Protein AF-A0AAX2M2B1-F1 (afdb_monomer)

Organism: Campylobacter jejuni (NCBI:txid197)

Foldseek 3Di:
DLVVLLLVLLVQLCVQLVFPSVLCVVLVVLLLVLCLVQLVDPDGDLVSLVVSLVPRDPVSCVSRVNNDPVSSVSSSVSSSVCCNVQVVSNSSNSD

Secondary structure (DSSP, 8-state):
-HHHHHHHHHHHHHHHHT--HHHHHHTHHHHHHHHGGGTT-SS--HHHHHHHHHTS-HHHHHHTT--SHHHHHHHHHHHHHHHHHHHHHHGGGT-

Solvent-accessible surface area (backbone atoms only — not comparable to full-atom values): 5341 Å² total; per-residue (Å²): 108,39,67,62,36,41,54,50,50,44,50,54,49,18,70,74,58,77,38,63,52,66,52,51,61,77,46,36,67,63,55,41,66,49,45,24,79,58,24,80,39,98,59,83,52,69,65,62,52,49,54,32,56,71,66,56,54,70,67,59,37,48,76,63,69,38,81,49,73,64,56,46,50,50,44,47,49,49,52,52,51,52,43,70,76,42,31,92,68,40,36,65,48,28,97

Radius of gyration: 12.12 Å; Cα contacts (8 Å, |Δi|>4): 93; chains: 1; bounding box: 28×23×32 Å

Mean predicted aligned error: 3.36 Å

Structure (mmCIF, N/CA/C/O backbone):
data_AF-A0AAX2M2B1-F1
#
_entry.id   AF-A0AAX2M2B1-F1
#
loop_
_atom_site.group_PDB
_atom_site.id
_atom_site.type_symbol
_atom_site.label_atom_id
_atom_site.label_alt_id
_atom_site.label_comp_id
_atom_site.label_asym_id
_atom_site.label_entity_id
_atom_site.label_seq_id
_atom_site.pdbx_PDB_ins_code
_atom_site.Cartn_x
_atom_site.Cartn_y
_atom_site.Cartn_z
_atom_site.occupancy
_atom_site.B_iso_or_equiv
_atom_site.auth_seq_id
_atom_site.auth_comp_id
_atom_site.auth_asym_id
_atom_site.auth_atom_id
_atom_site.pdbx_PDB_model_num
ATOM 1 N N . MET A 1 1 ? 1.408 -5.526 -20.453 1.00 60.81 1 MET A N 1
ATOM 2 C CA . MET A 1 1 ? 2.288 -6.011 -19.363 1.00 60.81 1 MET A CA 1
ATOM 3 C C . MET A 1 1 ? 2.040 -5.269 -18.058 1.00 60.81 1 MET A C 1
ATOM 5 O O . MET A 1 1 ? 1.791 -5.951 -17.078 1.00 60.81 1 MET A O 1
ATOM 9 N N . ALA A 1 2 ? 1.992 -3.929 -18.052 1.00 67.94 2 ALA A N 1
ATOM 10 C CA . ALA A 1 2 ? 1.722 -3.124 -16.850 1.00 67.94 2 ALA A CA 1
ATOM 11 C C . ALA A 1 2 ? 0.471 -3.565 -16.060 1.00 67.94 2 ALA A C 1
ATOM 13 O O . ALA A 1 2 ? 0.561 -3.801 -14.864 1.00 67.94 2 ALA A O 1
ATOM 14 N N . ILE A 1 3 ? -0.663 -3.806 -16.733 1.00 69.81 3 ILE A N 1
ATOM 15 C CA . ILE A 1 3 ? -1.900 -4.272 -16.072 1.00 69.81 3 ILE A CA 1
ATOM 16 C C . ILE A 1 3 ? -1.720 -5.645 -15.399 1.00 69.81 3 ILE A C 1
ATOM 18 O O . ILE A 1 3 ? -2.180 -5.845 -14.282 1.00 69.81 3 ILE A O 1
ATOM 22 N N . ILE A 1 4 ? -1.028 -6.591 -16.046 1.00 75.12 4 ILE A N 1
ATOM 23 C CA . ILE A 1 4 ? -0.792 -7.936 -15.484 1.00 75.12 4 ILE A CA 1
ATOM 24 C C . ILE A 1 4 ? 0.082 -7.834 -14.231 1.00 75.12 4 ILE A C 1
ATOM 26 O O . ILE A 1 4 ? -0.211 -8.459 -13.214 1.00 75.12 4 ILE A O 1
ATOM 30 N N . ASN A 1 5 ? 1.123 -7.007 -14.292 1.00 82.94 5 ASN A N 1
ATOM 31 C CA . ASN A 1 5 ? 2.022 -6.789 -13.168 1.00 82.94 5 ASN A CA 1
ATOM 32 C C . ASN A 1 5 ? 1.317 -6.044 -12.026 1.00 82.94 5 ASN A C 1
ATOM 34 O O . ASN A 1 5 ? 1.530 -6.383 -10.868 1.00 82.94 5 ASN A O 1
ATOM 38 N N . PHE A 1 6 ? 0.418 -5.106 -12.325 1.00 86.88 6 PHE A N 1
ATOM 39 C CA . PHE A 1 6 ? -0.358 -4.421 -11.296 1.00 86.88 6 PHE A CA 1
ATOM 40 C C . PHE A 1 6 ? -1.372 -5.354 -10.625 1.00 86.88 6 PHE A C 1
ATOM 42 O O . PHE A 1 6 ? -1.470 -5.381 -9.404 1.00 86.88 6 PHE A O 1
ATOM 49 N N . MET A 1 7 ? -2.047 -6.218 -11.386 1.00 90.75 7 MET A N 1
ATOM 50 C CA . MET A 1 7 ? -2.920 -7.244 -10.803 1.00 90.75 7 MET A CA 1
ATOM 51 C C . MET A 1 7 ? -2.140 -8.221 -9.916 1.00 90.75 7 MET A C 1
ATOM 53 O O . MET A 1 7 ? -2.628 -8.592 -8.851 1.00 90.75 7 MET A O 1
ATOM 57 N N . TYR A 1 8 ? -0.911 -8.579 -10.305 1.00 92.12 8 TYR A N 1
ATOM 58 C CA . TYR A 1 8 ? -0.018 -9.383 -9.469 1.00 92.12 8 TYR A CA 1
ATOM 59 C C . TYR A 1 8 ? 0.445 -8.636 -8.206 1.00 92.12 8 TYR A C 1
ATOM 61 O O . TYR A 1 8 ? 0.579 -9.238 -7.142 1.00 92.12 8 TYR A O 1
ATOM 69 N N . PHE A 1 9 ? 0.654 -7.321 -8.289 1.00 94.19 9 PHE A N 1
ATOM 70 C CA . PHE A 1 9 ? 0.899 -6.480 -7.118 1.00 94.19 9 PHE A CA 1
ATOM 71 C C . PHE A 1 9 ? -0.293 -6.514 -6.149 1.00 94.19 9 PHE A C 1
ATOM 73 O O . PHE A 1 9 ? -0.094 -6.752 -4.958 1.00 94.19 9 PHE A O 1
ATOM 80 N N . LEU A 1 10 ? -1.523 -6.365 -6.655 1.00 95.06 10 LEU A N 1
ATOM 81 C CA . LEU A 1 10 ? -2.739 -6.442 -5.839 1.00 95.06 10 LEU A CA 1
ATOM 82 C C . LEU A 1 10 ? -2.946 -7.839 -5.231 1.00 95.06 10 LEU A C 1
ATOM 84 O O . LEU A 1 10 ? -3.381 -7.934 -4.088 1.00 95.06 10 LEU A O 1
ATOM 88 N N . ASP A 1 11 ? -2.587 -8.914 -5.944 1.00 95.25 11 ASP A N 1
ATOM 89 C CA . ASP A 1 11 ? -2.585 -10.280 -5.397 1.00 95.25 11 ASP A CA 1
ATOM 90 C C . ASP A 1 11 ? -1.654 -10.410 -4.185 1.00 95.25 11 ASP A C 1
ATOM 92 O O . ASP A 1 11 ? -2.050 -10.927 -3.141 1.00 95.25 11 ASP A O 1
ATOM 96 N N . LEU A 1 12 ? -0.416 -9.919 -4.298 1.00 95.62 12 LEU A N 1
ATOM 97 C CA . LEU A 1 12 ? 0.534 -9.950 -3.182 1.00 95.62 12 LEU A CA 1
ATOM 98 C C . LEU A 1 12 ? 0.041 -9.107 -2.006 1.00 95.62 12 LEU A C 1
ATOM 100 O O . LEU A 1 12 ? 0.141 -9.535 -0.858 1.00 95.62 12 LEU A O 1
ATOM 104 N N . LEU A 1 13 ? -0.509 -7.928 -2.291 1.00 95.88 13 LEU A N 1
ATOM 105 C CA . LEU A 1 13 ? -1.003 -7.022 -1.265 1.00 95.88 13 LEU A CA 1
ATOM 106 C C . LEU A 1 13 ? -2.221 -7.594 -0.529 1.00 95.88 13 LEU A C 1
ATOM 108 O O . LEU A 1 13 ? -2.298 -7.473 0.694 1.00 95.88 13 LEU A O 1
ATOM 112 N N . SER A 1 14 ? -3.117 -8.265 -1.260 1.00 96.44 14 SER A N 1
ATOM 113 C CA . SER A 1 14 ? -4.262 -9.002 -0.720 1.00 96.44 14 SER A CA 1
ATOM 114 C C . SER A 1 14 ? -3.808 -10.087 0.255 1.00 96.44 14 SER A C 1
ATOM 116 O O . SER A 1 14 ? -4.269 -10.121 1.393 1.00 96.44 14 SER A O 1
ATOM 118 N N . LEU A 1 15 ? -2.842 -10.916 -0.158 1.00 95.56 15 LEU A N 1
ATOM 119 C CA . LEU A 1 15 ? -2.303 -11.997 0.670 1.00 95.56 15 LEU A CA 1
ATOM 120 C C . LEU A 1 15 ? -1.610 -11.482 1.935 1.00 95.56 15 LEU A C 1
ATOM 122 O O . LEU A 1 15 ? -1.767 -12.073 2.996 1.00 95.56 15 LEU A O 1
ATOM 126 N N . MET A 1 16 ? -0.833 -10.401 1.827 1.00 95.94 16 MET A N 1
ATOM 127 C CA . MET A 1 16 ? -0.064 -9.870 2.959 1.00 95.94 16 MET A CA 1
ATOM 128 C C . MET A 1 16 ? -0.906 -9.057 3.943 1.00 95.94 16 MET A C 1
ATOM 130 O O . MET A 1 16 ? -0.540 -8.962 5.110 1.00 95.94 16 MET A O 1
ATOM 134 N N . SER A 1 17 ? -1.996 -8.446 3.477 1.00 93.19 17 SER A N 1
ATOM 135 C CA . SER A 1 17 ? -2.825 -7.550 4.298 1.00 93.19 17 SER A CA 1
ATOM 136 C C . SER A 1 17 ? -4.142 -8.185 4.741 1.00 93.19 17 SER A C 1
ATOM 138 O O . SER A 1 17 ? -4.939 -7.514 5.381 1.00 93.19 17 SER A O 1
ATOM 140 N N . GLU A 1 18 ? -4.393 -9.442 4.364 1.00 92.44 18 GLU A N 1
ATOM 141 C CA . GLU A 1 18 ? -5.656 -10.156 4.608 1.00 92.44 18 GLU A CA 1
ATOM 142 C C . GLU A 1 18 ? -6.902 -9.416 4.065 1.00 92.44 18 GLU A C 1
ATOM 144 O O . GLU A 1 18 ? -8.027 -9.613 4.521 1.00 92.44 18 GLU A O 1
ATOM 149 N N . ILE A 1 19 ? -6.716 -8.585 3.032 1.00 94.44 19 ILE A N 1
ATOM 150 C CA . ILE A 1 19 ? -7.791 -7.845 2.357 1.00 94.44 19 ILE A CA 1
ATOM 151 C C . ILE A 1 19 ? -8.218 -8.630 1.126 1.00 94.44 19 ILE A C 1
ATOM 153 O O . ILE A 1 19 ? -7.376 -9.074 0.347 1.00 94.44 19 ILE A O 1
ATOM 157 N N . LYS A 1 20 ? -9.526 -8.771 0.899 1.00 95.25 20 LYS A N 1
ATOM 158 C CA . LYS A 1 20 ? -10.047 -9.399 -0.323 1.00 95.25 20 LYS A CA 1
ATOM 159 C C . LYS A 1 20 ? -9.542 -8.665 -1.564 1.00 95.25 20 LYS A C 1
ATOM 161 O O . LYS A 1 20 ? -9.651 -7.442 -1.652 1.00 95.25 20 LYS A O 1
ATOM 166 N N . LYS A 1 21 ? -9.030 -9.411 -2.544 1.00 93.75 21 LYS A N 1
ATOM 167 C CA . LYS A 1 21 ? -8.490 -8.845 -3.786 1.00 93.75 21 LYS A CA 1
ATOM 168 C C . LYS A 1 21 ? -9.512 -7.962 -4.503 1.00 93.75 21 LYS A C 1
ATOM 170 O O . LYS A 1 21 ? -9.140 -6.928 -5.043 1.00 93.75 21 LYS A O 1
ATOM 175 N N . GLU A 1 22 ? -10.787 -8.341 -4.485 1.00 95.81 22 GLU A N 1
ATOM 176 C CA . GLU A 1 22 ? -11.878 -7.600 -5.123 1.00 95.81 22 GLU A CA 1
ATOM 177 C C . GLU A 1 22 ? -11.969 -6.163 -4.595 1.00 95.81 22 GLU A C 1
ATOM 179 O O . GLU A 1 22 ? -12.054 -5.231 -5.388 1.00 95.81 22 GLU A O 1
ATOM 184 N N . ILE A 1 23 ? -11.822 -5.974 -3.279 1.00 95.62 23 ILE A N 1
ATOM 185 C CA . ILE A 1 23 ? -11.829 -4.651 -2.636 1.00 95.62 23 ILE A CA 1
ATOM 186 C C . ILE A 1 23 ? -10.650 -3.805 -3.135 1.00 95.62 23 ILE A C 1
ATOM 188 O O . ILE A 1 23 ? -10.799 -2.616 -3.420 1.00 95.62 23 ILE A O 1
ATOM 192 N N . LEU A 1 24 ? -9.470 -4.417 -3.275 1.00 95.94 24 LEU A N 1
ATOM 193 C CA . LEU A 1 24 ? -8.286 -3.734 -3.797 1.00 95.94 24 LEU A CA 1
ATOM 194 C C . LEU A 1 24 ? -8.432 -3.380 -5.282 1.00 95.94 24 LEU A C 1
ATOM 196 O O . LEU A 1 24 ? -7.963 -2.324 -5.691 1.00 95.94 24 LEU A O 1
ATOM 200 N N . ILE A 1 25 ? -9.091 -4.228 -6.080 1.00 94.88 25 ILE A N 1
ATOM 201 C CA . ILE A 1 25 ? -9.385 -3.961 -7.497 1.00 94.88 25 ILE A CA 1
ATOM 202 C C . ILE A 1 25 ? -10.373 -2.797 -7.635 1.00 94.88 25 ILE A C 1
ATOM 204 O O . ILE A 1 25 ? -10.158 -1.908 -8.458 1.00 94.88 25 ILE A O 1
ATOM 208 N N . GLU A 1 26 ? -11.436 -2.776 -6.830 1.00 95.75 26 GLU A N 1
ATOM 209 C CA . GLU A 1 26 ? -12.441 -1.705 -6.840 1.00 95.75 26 GLU A CA 1
ATOM 210 C C . GLU A 1 26 ? -11.825 -0.339 -6.505 1.00 95.75 26 GLU A C 1
ATOM 212 O O . GLU A 1 26 ? -12.180 0.671 -7.111 1.00 95.75 26 GLU A O 1
ATOM 217 N N . ASN A 1 27 ? -10.838 -0.318 -5.605 1.00 95.00 27 ASN A N 1
ATOM 218 C CA . ASN A 1 27 ? -10.152 0.896 -5.153 1.00 95.00 27 ASN A CA 1
ATOM 219 C C . ASN A 1 27 ? -8.782 1.119 -5.826 1.00 95.00 27 ASN A C 1
ATOM 221 O O . ASN A 1 27 ? -8.009 1.990 -5.419 1.00 95.00 27 ASN A O 1
ATOM 225 N N . GLN A 1 28 ? -8.464 0.355 -6.876 1.00 93.12 28 GLN A N 1
ATOM 226 C CA . GLN A 1 28 ? -7.112 0.289 -7.437 1.00 93.12 28 GLN A CA 1
ATOM 227 C C . GLN A 1 28 ? -6.623 1.618 -8.025 1.00 93.12 28 GLN A C 1
ATOM 229 O O . GLN A 1 28 ? -5.434 1.921 -7.980 1.00 93.12 28 GLN A O 1
ATOM 234 N N . HIS A 1 29 ? -7.537 2.411 -8.590 1.00 92.31 29 HIS A N 1
ATOM 235 C CA . HIS A 1 29 ? -7.198 3.676 -9.238 1.00 92.31 29 HIS A CA 1
ATOM 236 C C . HIS A 1 29 ? -6.759 4.731 -8.224 1.00 92.31 29 HIS A C 1
ATOM 238 O O . HIS A 1 29 ? -5.826 5.484 -8.500 1.00 92.31 29 HIS A O 1
ATOM 244 N N . GLU A 1 30 ? -7.383 4.751 -7.045 1.00 93.94 30 GLU A N 1
ATOM 245 C CA . GLU A 1 30 ? -6.998 5.677 -5.982 1.00 93.94 30 GLU A CA 1
ATOM 246 C C . GLU A 1 30 ? -5.640 5.272 -5.399 1.00 93.94 30 GLU A C 1
ATOM 248 O O . GLU A 1 30 ? -4.758 6.115 -5.259 1.00 93.94 30 GLU A O 1
ATOM 253 N N . LEU A 1 31 ? -5.404 3.969 -5.193 1.00 93.88 31 LEU A N 1
ATOM 254 C CA . LEU A 1 31 ? -4.082 3.475 -4.797 1.00 93.88 31 LEU A CA 1
ATOM 255 C C . LEU A 1 31 ? -3.004 3.848 -5.823 1.00 93.88 31 LEU A C 1
ATOM 257 O O . LEU A 1 31 ? -1.927 4.323 -5.462 1.00 93.88 31 LEU A O 1
ATOM 261 N N . LEU A 1 32 ? -3.296 3.654 -7.111 1.00 92.12 32 LEU A N 1
ATOM 262 C CA . LEU A 1 32 ? -2.362 3.955 -8.189 1.00 92.12 32 LEU A CA 1
ATOM 263 C C . LEU A 1 32 ? -2.016 5.445 -8.241 1.00 92.12 32 LEU A C 1
ATOM 265 O O . LEU A 1 32 ? -0.864 5.789 -8.477 1.00 92.12 32 LEU A O 1
ATOM 269 N N . LYS A 1 33 ? -2.978 6.330 -7.970 1.00 92.62 33 LYS A N 1
ATOM 270 C CA . LYS A 1 33 ? -2.757 7.780 -7.917 1.00 92.62 33 LYS A CA 1
ATOM 271 C C . LYS A 1 33 ? -1.733 8.178 -6.852 1.00 92.62 33 LYS A C 1
ATOM 273 O O . LYS A 1 33 ? -0.931 9.074 -7.104 1.00 92.62 33 LYS A O 1
ATOM 278 N N . TYR A 1 34 ? -1.714 7.506 -5.699 1.00 93.25 34 TYR A N 1
ATOM 279 C CA . TYR A 1 34 ? -0.686 7.748 -4.682 1.00 93.25 34 TYR A CA 1
ATOM 280 C C . TYR A 1 34 ? 0.685 7.210 -5.093 1.00 93.25 34 TYR A C 1
ATOM 282 O O . TYR A 1 34 ? 1.695 7.784 -4.705 1.00 93.25 34 TYR A O 1
ATOM 290 N N . LEU A 1 35 ? 0.743 6.130 -5.875 1.00 92.56 35 LEU A N 1
ATOM 291 C CA . LEU A 1 35 ? 1.992 5.429 -6.193 1.00 92.56 35 LEU A CA 1
ATOM 292 C C . LEU A 1 35 ? 2.588 5.779 -7.568 1.00 92.56 35 LEU A C 1
ATOM 294 O O . LEU A 1 35 ? 3.744 5.450 -7.816 1.00 92.56 35 LEU A O 1
ATOM 298 N N . SER A 1 36 ? 1.842 6.438 -8.458 1.00 90.25 36 SER A N 1
ATOM 299 C CA . SER A 1 36 ? 2.223 6.668 -9.864 1.00 90.25 36 SER A CA 1
ATOM 300 C C . SER A 1 36 ? 3.574 7.374 -10.015 1.00 90.25 36 SER A C 1
ATOM 302 O O . SER A 1 36 ? 4.4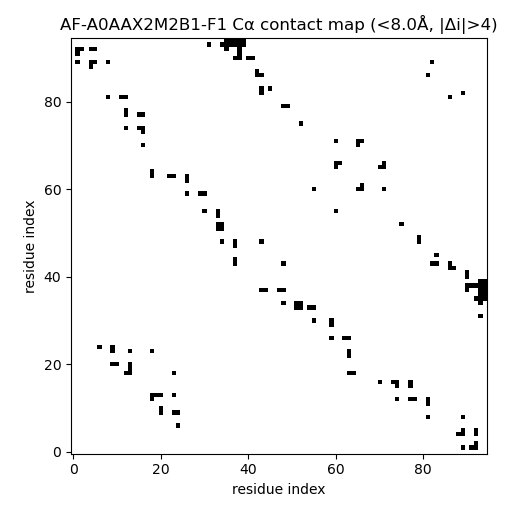58 6.916 -10.733 1.00 90.25 36 SER A O 1
ATOM 304 N N . HIS A 1 37 ? 3.808 8.431 -9.240 1.00 88.62 37 HIS A N 1
ATOM 305 C CA . HIS A 1 37 ? 5.061 9.190 -9.279 1.00 88.62 37 HIS A CA 1
ATOM 306 C C . HIS A 1 37 ? 6.310 8.361 -8.907 1.00 88.62 37 HIS A C 1
ATOM 308 O O . HIS A 1 37 ? 7.439 8.770 -9.184 1.00 88.62 37 HIS A O 1
ATOM 314 N N . LEU A 1 38 ? 6.148 7.179 -8.297 1.00 89.25 38 LEU A N 1
ATOM 315 C CA . LEU A 1 38 ? 7.266 6.269 -8.047 1.00 89.25 38 LEU A CA 1
ATOM 316 C C . LEU A 1 38 ? 7.825 5.693 -9.354 1.00 89.25 38 LEU A C 1
ATOM 318 O O . LEU A 1 38 ? 9.036 5.476 -9.437 1.00 89.25 38 LEU A O 1
ATOM 322 N N . GLY A 1 39 ? 6.974 5.486 -10.367 1.00 84.50 39 GLY A N 1
ATOM 323 C CA . GLY A 1 39 ? 7.340 4.910 -11.665 1.00 84.50 39 GLY A CA 1
ATOM 324 C C . GLY A 1 39 ? 8.359 5.738 -12.446 1.00 84.50 39 GLY A C 1
ATOM 325 O O . GLY A 1 39 ? 9.137 5.187 -13.217 1.00 84.50 39 GLY A O 1
ATOM 326 N N . GLU A 1 40 ? 8.446 7.044 -12.183 1.00 84.00 40 GLU A N 1
ATOM 327 C CA . GLU A 1 40 ? 9.416 7.947 -12.821 1.00 84.00 40 GLU A CA 1
ATOM 328 C C . GLU A 1 40 ? 10.883 7.580 -12.526 1.00 84.00 40 GLU A C 1
ATOM 330 O O . GLU A 1 40 ? 11.794 8.059 -13.202 1.00 84.00 40 GLU A O 1
ATOM 335 N N . ASN A 1 41 ? 11.134 6.736 -11.518 1.00 83.00 41 ASN A N 1
ATOM 336 C CA . ASN A 1 41 ? 12.479 6.331 -11.122 1.00 83.00 41 ASN A CA 1
ATOM 337 C C . ASN A 1 41 ? 12.795 4.912 -11.608 1.00 83.00 41 ASN A C 1
ATOM 339 O O . ASN A 1 41 ? 12.110 3.944 -11.287 1.00 83.00 41 ASN A O 1
ATOM 343 N N . GLU A 1 42 ? 13.927 4.754 -12.294 1.00 83.12 42 GLU A N 1
ATOM 344 C CA . GLU A 1 42 ? 14.407 3.435 -12.728 1.00 83.12 42 GLU A CA 1
ATOM 345 C C . GLU A 1 42 ? 14.724 2.512 -11.533 1.00 83.12 42 GLU A C 1
ATOM 347 O O . GLU A 1 42 ? 14.550 1.293 -11.596 1.00 83.12 42 GLU A O 1
ATOM 352 N N . LYS A 1 43 ? 15.140 3.093 -10.400 1.00 90.19 43 LYS A N 1
ATOM 353 C CA . LYS A 1 43 ? 15.482 2.386 -9.158 1.00 90.19 43 LYS A CA 1
ATOM 354 C C . LYS A 1 43 ? 14.502 2.734 -8.042 1.00 90.19 43 LYS A C 1
ATOM 356 O O . LYS A 1 43 ? 14.001 3.852 -7.982 1.00 90.19 43 LYS A O 1
ATOM 361 N N . PHE A 1 44 ? 14.292 1.784 -7.132 1.00 92.06 44 PHE A N 1
ATOM 362 C CA . PHE A 1 44 ? 13.450 1.991 -5.959 1.00 92.06 44 PHE A CA 1
ATOM 363 C C . PHE A 1 44 ? 14.032 3.083 -5.057 1.00 92.06 44 PHE A C 1
ATOM 365 O O . PHE A 1 44 ? 15.149 2.945 -4.553 1.00 92.06 44 PHE A O 1
ATOM 372 N N . ASP A 1 45 ? 13.250 4.133 -4.824 1.00 93.81 45 ASP A N 1
ATOM 373 C CA . ASP A 1 45 ? 13.566 5.204 -3.885 1.00 93.81 45 ASP A CA 1
ATOM 374 C C . ASP A 1 45 ? 12.728 5.027 -2.614 1.00 93.81 45 ASP A C 1
ATOM 376 O O . ASP A 1 45 ? 11.507 5.204 -2.609 1.00 93.81 45 ASP A O 1
ATOM 380 N N . SER A 1 46 ? 13.397 4.653 -1.522 1.00 94.12 46 SER A N 1
ATOM 381 C CA . SER A 1 46 ? 12.733 4.417 -0.237 1.00 94.12 46 SER A CA 1
ATOM 382 C C . SER A 1 46 ? 12.119 5.685 0.355 1.00 94.12 46 SER A C 1
ATOM 384 O O . SER A 1 46 ? 11.085 5.583 1.009 1.00 94.12 46 SER A O 1
ATOM 386 N N . ASN A 1 47 ? 12.715 6.858 0.120 1.00 93.75 47 ASN A N 1
ATOM 387 C CA . ASN A 1 47 ? 12.212 8.118 0.665 1.00 93.75 47 ASN A CA 1
ATOM 388 C C . ASN A 1 47 ? 10.936 8.532 -0.067 1.00 93.75 47 ASN A C 1
ATOM 390 O O . ASN A 1 47 ? 9.919 8.758 0.583 1.00 93.75 47 ASN A O 1
ATOM 394 N N . LYS A 1 48 ? 10.950 8.508 -1.407 1.00 93.38 48 LYS A N 1
ATOM 395 C CA . LYS A 1 48 ? 9.744 8.781 -2.208 1.00 93.38 48 LYS A CA 1
ATOM 396 C C . LYS A 1 48 ? 8.626 7.789 -1.906 1.00 93.38 48 LYS A C 1
ATOM 398 O O . LYS A 1 48 ? 7.478 8.185 -1.759 1.00 93.38 48 LYS A O 1
ATOM 403 N N . CYS A 1 49 ? 8.953 6.503 -1.757 1.00 95.12 49 CYS A N 1
ATOM 404 C CA . CYS A 1 49 ? 7.959 5.502 -1.376 1.00 95.12 49 CYS A CA 1
ATOM 405 C C . CYS A 1 49 ? 7.351 5.804 0.001 1.00 95.12 49 CYS A C 1
ATOM 407 O O . CYS A 1 49 ? 6.149 5.649 0.182 1.00 95.12 49 CYS A O 1
ATOM 409 N N . PHE A 1 50 ? 8.156 6.234 0.973 1.00 94.19 50 PHE A N 1
ATOM 410 C CA . PHE A 1 50 ? 7.656 6.585 2.300 1.00 94.19 50 PHE A CA 1
ATOM 411 C C . PHE A 1 50 ? 6.759 7.830 2.262 1.00 94.19 50 PHE A C 1
ATOM 413 O O . PHE A 1 50 ? 5.694 7.838 2.875 1.00 94.19 50 PHE A O 1
ATOM 420 N N . GLU A 1 51 ? 7.149 8.856 1.504 1.00 94.62 51 GLU A N 1
ATOM 421 C CA . GLU A 1 51 ? 6.329 10.049 1.268 1.00 94.62 51 GLU A CA 1
ATOM 422 C C . GLU A 1 51 ? 4.997 9.697 0.593 1.00 94.62 51 GLU A C 1
ATOM 424 O O . GLU A 1 51 ? 3.944 10.113 1.072 1.00 94.62 51 GLU A O 1
ATOM 429 N N . ALA A 1 52 ? 5.021 8.863 -0.452 1.00 94.81 52 ALA A N 1
ATOM 430 C CA . ALA A 1 52 ? 3.826 8.379 -1.139 1.00 94.81 52 ALA A CA 1
ATOM 431 C C . ALA A 1 52 ? 2.843 7.691 -0.180 1.00 94.81 52 ALA A C 1
ATOM 433 O O . ALA A 1 52 ? 1.653 7.995 -0.183 1.00 94.81 52 ALA A O 1
ATOM 434 N N . LEU A 1 53 ? 3.352 6.793 0.669 1.00 95.69 53 LEU A N 1
ATOM 435 C CA . LEU A 1 53 ? 2.544 6.027 1.619 1.00 95.69 53 LEU A CA 1
ATOM 436 C C . LEU A 1 53 ? 1.968 6.888 2.749 1.00 95.69 53 LEU A C 1
ATOM 438 O O . LEU A 1 53 ? 0.856 6.629 3.197 1.00 95.69 53 LEU A O 1
ATOM 442 N N . ASN A 1 54 ? 2.693 7.917 3.195 1.00 93.31 54 ASN A N 1
ATOM 443 C CA . ASN A 1 54 ? 2.188 8.860 4.199 1.00 93.31 54 ASN A CA 1
ATOM 444 C C . ASN A 1 54 ? 1.127 9.819 3.645 1.00 93.31 54 ASN A C 1
ATOM 446 O O . ASN A 1 54 ? 0.374 10.394 4.425 1.00 93.31 54 ASN A O 1
ATOM 450 N N . ASN A 1 55 ? 1.073 9.993 2.323 1.00 94.50 55 ASN A N 1
ATOM 451 C CA . ASN A 1 55 ? 0.093 10.842 1.647 1.00 94.50 55 ASN A CA 1
ATOM 452 C C . ASN A 1 55 ? -1.200 10.099 1.270 1.00 94.50 55 ASN A C 1
ATOM 454 O O . ASN A 1 55 ? -2.094 10.714 0.685 1.00 94.50 55 ASN A O 1
ATOM 458 N N . ILE A 1 56 ? -1.313 8.801 1.579 1.00 94.81 56 ILE A N 1
ATOM 459 C CA . ILE A 1 56 ? -2.559 8.053 1.389 1.00 94.81 56 ILE A CA 1
ATOM 460 C C . ILE A 1 56 ? -3.624 8.633 2.326 1.00 94.81 56 ILE A C 1
ATOM 462 O O . ILE A 1 56 ? -3.416 8.735 3.535 1.00 94.81 56 ILE A O 1
ATOM 466 N N . ASP A 1 57 ? -4.764 9.017 1.753 1.00 92.81 57 ASP A N 1
ATOM 467 C CA . ASP A 1 57 ? -5.869 9.625 2.493 1.00 92.81 57 ASP A CA 1
ATOM 468 C C . ASP A 1 57 ? -6.523 8.602 3.435 1.00 92.81 57 ASP A C 1
ATOM 470 O O . ASP A 1 57 ? -6.680 7.426 3.099 1.00 92.81 57 ASP A O 1
ATOM 474 N N . GLU A 1 58 ? -6.959 9.058 4.609 1.00 92.88 58 GLU A N 1
ATOM 475 C CA . GLU A 1 58 ? -7.683 8.230 5.576 1.00 92.88 58 GLU A CA 1
ATOM 476 C C . GLU A 1 58 ? -8.945 7.598 4.963 1.00 92.88 58 GLU A C 1
ATOM 478 O O . GLU A 1 58 ? -9.268 6.443 5.243 1.00 92.88 58 GLU A O 1
ATOM 483 N N . ASN A 1 59 ? -9.604 8.303 4.039 1.00 93.69 59 ASN A N 1
ATOM 484 C CA . ASN A 1 59 ? -10.766 7.796 3.315 1.00 93.69 59 ASN A CA 1
ATOM 485 C C . ASN A 1 59 ? -10.444 6.566 2.459 1.00 93.69 59 ASN A C 1
ATOM 487 O O . ASN A 1 59 ? -11.274 5.664 2.370 1.00 93.69 59 ASN A O 1
ATOM 491 N N . TYR A 1 60 ? -9.247 6.488 1.863 1.00 95.31 60 TYR A N 1
ATOM 492 C CA . TYR A 1 60 ? -8.843 5.305 1.101 1.00 95.31 60 TYR A CA 1
ATOM 493 C C . TYR A 1 60 ? -8.801 4.072 2.009 1.00 95.31 60 TYR A C 1
ATOM 495 O O . TYR A 1 60 ? -9.354 3.030 1.658 1.00 95.31 60 TYR A O 1
ATOM 503 N N . PHE A 1 61 ? -8.208 4.203 3.200 1.00 96.19 61 PHE A N 1
ATOM 504 C CA . PHE A 1 61 ? -8.136 3.113 4.171 1.00 96.19 61 PHE A CA 1
ATOM 505 C C . PHE A 1 61 ? -9.521 2.644 4.618 1.00 96.19 61 PHE A C 1
ATOM 507 O O . PHE A 1 61 ? -9.775 1.441 4.664 1.00 96.19 61 PHE A O 1
ATOM 514 N N . ILE A 1 62 ? -10.439 3.581 4.864 1.00 93.88 62 ILE A N 1
ATOM 515 C CA . ILE A 1 62 ? -11.832 3.269 5.204 1.00 93.88 62 ILE A CA 1
ATOM 516 C C . ILE A 1 62 ? -12.509 2.490 4.066 1.00 93.88 62 ILE A C 1
ATOM 518 O O . ILE A 1 62 ? -13.161 1.478 4.330 1.00 93.88 62 ILE A O 1
ATOM 522 N N . CYS A 1 63 ? -12.317 2.900 2.807 1.00 94.44 63 CYS A N 1
ATOM 523 C CA . CYS A 1 63 ? -12.885 2.217 1.640 1.00 94.44 63 CYS A CA 1
ATOM 524 C C . CYS A 1 63 ? -12.399 0.770 1.486 1.00 94.44 63 CYS A C 1
ATOM 526 O O . CYS A 1 63 ? -13.155 -0.080 1.017 1.00 94.44 63 CYS A O 1
ATOM 528 N N . ILE A 1 64 ? -11.165 0.473 1.905 1.00 95.31 64 ILE A N 1
ATOM 529 C CA . ILE A 1 64 ? -10.616 -0.891 1.878 1.00 95.31 64 ILE A CA 1
ATOM 530 C C . ILE A 1 64 ? -10.832 -1.670 3.187 1.00 95.31 64 ILE A C 1
ATOM 532 O O . ILE A 1 64 ? -10.338 -2.789 3.322 1.00 95.31 64 ILE A O 1
ATOM 536 N N . GLY A 1 65 ? -11.591 -1.108 4.134 1.00 93.62 65 GLY A N 1
ATOM 537 C CA . GLY A 1 65 ? -11.974 -1.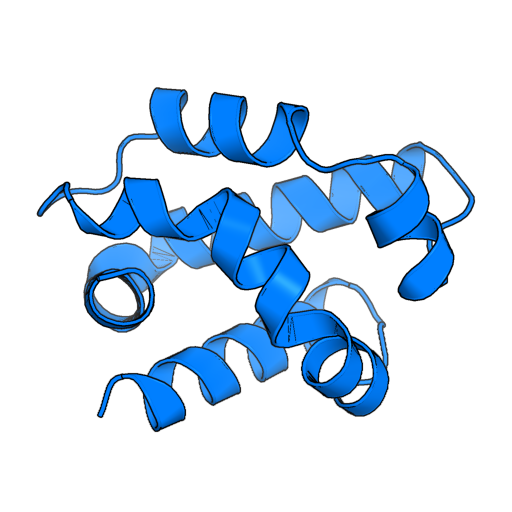756 5.390 1.00 93.62 65 GLY A CA 1
ATOM 538 C C . GLY A 1 65 ? -10.952 -1.647 6.525 1.00 93.62 65 GLY A C 1
ATOM 539 O O . GLY A 1 65 ? -11.137 -2.294 7.553 1.00 93.62 65 GLY A O 1
ATOM 540 N N . LEU A 1 66 ? -9.906 -0.830 6.376 1.00 94.56 66 LEU A N 1
ATOM 541 C CA . LEU A 1 66 ? -8.871 -0.619 7.392 1.00 94.56 66 LEU A CA 1
ATOM 542 C C . LEU A 1 66 ? -9.213 0.581 8.280 1.00 94.56 66 LEU A C 1
ATOM 544 O O . LEU A 1 66 ? -8.886 1.732 7.980 1.00 94.56 66 LEU A O 1
ATOM 548 N N . ILE A 1 67 ? -9.883 0.306 9.395 1.00 91.12 67 ILE A N 1
ATOM 549 C CA . ILE A 1 67 ? -10.398 1.344 10.301 1.00 91.12 67 ILE A CA 1
ATOM 550 C C . ILE A 1 67 ? -9.365 1.702 11.376 1.00 91.12 67 ILE A C 1
ATOM 552 O O . ILE A 1 67 ? -9.338 2.833 11.862 1.00 91.12 67 ILE A O 1
ATOM 556 N N . ASN A 1 68 ? -8.508 0.756 11.768 1.00 93.25 68 ASN A N 1
ATOM 557 C CA . ASN A 1 68 ? -7.534 0.993 12.826 1.00 93.25 68 ASN A CA 1
ATOM 558 C C . ASN A 1 68 ? -6.172 1.448 12.264 1.00 93.25 68 ASN A C 1
ATOM 560 O O . ASN A 1 68 ? -5.736 1.059 11.182 1.00 93.25 68 ASN A O 1
ATOM 564 N N . LYS A 1 69 ? -5.468 2.296 13.024 1.00 92.50 69 LYS A N 1
ATOM 565 C CA . LYS A 1 69 ? -4.180 2.862 12.587 1.00 92.50 69 LYS A CA 1
ATOM 566 C C . LYS A 1 69 ? -3.051 1.833 12.513 1.00 92.50 69 LYS A C 1
ATOM 568 O O . LYS A 1 69 ? -2.036 2.104 11.875 1.00 92.50 69 LYS A O 1
ATOM 573 N N . GLU A 1 70 ? -3.172 0.701 13.201 1.00 94.00 70 GLU A N 1
ATOM 574 C CA . GLU A 1 70 ? -2.147 -0.348 13.187 1.00 94.00 70 GLU A CA 1
ATOM 575 C C . GLU A 1 70 ? -2.195 -1.147 11.881 1.00 94.00 70 GLU A C 1
ATOM 577 O O . GLU A 1 70 ? -1.166 -1.293 11.227 1.00 94.00 70 GLU A O 1
ATOM 582 N N . GLU A 1 71 ? -3.383 -1.547 11.433 1.00 93.81 71 GLU A N 1
ATOM 583 C CA . GLU A 1 71 ? -3.644 -2.174 10.136 1.00 93.81 71 GLU A CA 1
ATOM 584 C C . GLU A 1 71 ? -3.269 -1.246 8.985 1.00 93.81 71 GLU A C 1
ATOM 586 O O . GLU A 1 71 ? -2.635 -1.688 8.034 1.00 93.81 71 GLU A O 1
ATOM 591 N N . GLN A 1 72 ? -3.587 0.051 9.079 1.00 95.38 72 GLN A N 1
ATOM 592 C CA . GLN A 1 72 ? -3.174 1.036 8.071 1.00 95.38 72 GLN A CA 1
ATOM 593 C C . GLN A 1 72 ? -1.646 1.102 7.941 1.00 95.38 72 GLN A C 1
ATOM 595 O O . GLN A 1 72 ? -1.101 1.089 6.835 1.00 95.38 72 GLN A O 1
ATOM 600 N N . LYS A 1 73 ? -0.928 1.122 9.072 1.00 95.25 73 LYS A N 1
ATOM 601 C CA . LYS A 1 73 ? 0.542 1.095 9.081 1.00 95.25 73 LYS A CA 1
ATOM 602 C C . LYS A 1 73 ? 1.092 -0.210 8.515 1.00 95.25 73 LYS A C 1
ATOM 604 O O . LYS A 1 73 ? 2.049 -0.165 7.741 1.00 95.25 73 LYS A O 1
ATOM 609 N N . GLU A 1 74 ? 0.514 -1.350 8.887 1.00 95.81 74 GLU A N 1
ATOM 610 C CA . GLU A 1 74 ? 0.955 -2.652 8.384 1.00 95.81 74 GLU A CA 1
ATOM 611 C C . GLU A 1 74 ? 0.685 -2.779 6.879 1.00 95.81 74 GLU A C 1
ATOM 613 O O . GLU A 1 74 ? 1.559 -3.219 6.138 1.00 95.81 74 GLU A O 1
ATOM 618 N N . PHE A 1 75 ? -0.446 -2.272 6.389 1.00 96.88 75 PHE A N 1
ATOM 619 C CA . PHE A 1 75 ? -0.754 -2.189 4.963 1.00 96.88 75 PHE A CA 1
ATOM 620 C C . PHE A 1 75 ? 0.278 -1.350 4.197 1.00 96.88 75 PHE A C 1
ATOM 622 O O . PHE A 1 75 ? 0.836 -1.808 3.196 1.00 96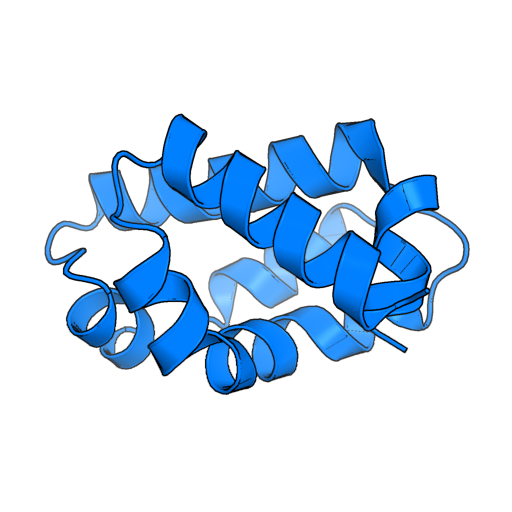.88 75 PHE A O 1
ATOM 629 N N . CYS A 1 76 ? 0.610 -0.150 4.684 1.00 97.00 76 CYS A N 1
ATOM 630 C CA . CYS A 1 76 ? 1.649 0.680 4.067 1.00 97.00 76 CYS A CA 1
ATOM 631 C C . CYS A 1 76 ? 3.014 -0.022 4.063 1.00 97.00 76 CYS A C 1
ATOM 633 O O . CYS A 1 76 ? 3.736 -0.007 3.064 1.00 97.00 76 CYS A O 1
ATOM 635 N N . LYS A 1 77 ? 3.366 -0.692 5.161 1.00 96.81 77 LYS A N 1
ATOM 636 C CA . LYS A 1 77 ? 4.593 -1.487 5.261 1.00 96.81 77 LYS A CA 1
ATOM 637 C C . LYS A 1 77 ? 4.591 -2.668 4.285 1.00 96.81 77 LYS A C 1
ATOM 639 O O . LYS A 1 77 ? 5.626 -2.929 3.674 1.00 96.81 77 LYS A O 1
ATOM 644 N N . ASN A 1 78 ? 3.458 -3.335 4.078 1.00 97.25 78 ASN A N 1
ATOM 645 C CA . ASN A 1 78 ? 3.316 -4.399 3.086 1.00 97.25 78 ASN A CA 1
ATOM 646 C C . ASN A 1 78 ? 3.572 -3.873 1.671 1.00 97.25 78 ASN A C 1
ATOM 648 O O . ASN A 1 78 ? 4.371 -4.468 0.946 1.00 97.25 78 ASN A O 1
ATOM 652 N N . ILE A 1 79 ? 2.998 -2.720 1.303 1.00 96.31 79 ILE A N 1
ATOM 653 C CA . ILE A 1 79 ? 3.300 -2.062 0.021 1.00 96.31 79 ILE A CA 1
ATOM 654 C C . ILE A 1 79 ? 4.801 -1.786 -0.093 1.00 96.31 79 ILE A C 1
ATOM 656 O O . ILE A 1 79 ? 5.424 -2.160 -1.088 1.00 96.31 79 ILE A O 1
ATOM 660 N N . PHE A 1 80 ? 5.402 -1.183 0.936 1.00 96.56 80 PHE A N 1
ATOM 661 C CA . PHE A 1 80 ? 6.830 -0.873 0.943 1.00 96.56 80 PHE A CA 1
ATOM 662 C C . PHE A 1 80 ? 7.696 -2.122 0.731 1.00 96.56 80 PHE A C 1
ATOM 664 O O . PHE A 1 80 ? 8.628 -2.096 -0.072 1.00 96.56 80 PHE A O 1
ATOM 671 N N . ILE A 1 81 ? 7.389 -3.229 1.417 1.00 96.50 81 ILE A N 1
ATOM 672 C CA . ILE A 1 81 ? 8.107 -4.502 1.273 1.00 96.50 81 ILE A CA 1
ATOM 673 C C . ILE A 1 81 ? 7.976 -5.029 -0.158 1.00 96.50 81 ILE A C 1
ATOM 675 O O . ILE A 1 81 ? 8.989 -5.355 -0.779 1.00 96.50 81 ILE A O 1
ATOM 679 N N . ILE A 1 82 ? 6.758 -5.069 -0.706 1.00 95.12 82 ILE A N 1
ATOM 680 C CA . ILE A 1 82 ? 6.509 -5.552 -2.070 1.00 95.12 82 ILE A CA 1
ATOM 681 C C . ILE A 1 82 ? 7.318 -4.733 -3.084 1.00 95.12 82 ILE A C 1
ATOM 683 O O . ILE A 1 82 ? 8.039 -5.309 -3.905 1.00 95.12 82 ILE A O 1
ATOM 687 N N . LEU A 1 83 ? 7.244 -3.402 -3.004 1.00 93.94 83 LEU A N 1
ATOM 688 C CA . LEU A 1 83 ? 7.941 -2.508 -3.927 1.00 93.94 83 LEU A CA 1
ATOM 689 C C . LEU A 1 83 ? 9.459 -2.593 -3.773 1.00 93.94 83 LEU A C 1
ATOM 691 O O . LEU A 1 83 ? 10.160 -2.691 -4.776 1.00 93.94 83 LEU A O 1
ATOM 695 N N . LYS A 1 84 ? 9.977 -2.651 -2.544 1.00 94.25 84 LYS A N 1
ATOM 696 C CA . LYS A 1 84 ? 11.414 -2.797 -2.288 1.00 94.25 84 LYS A CA 1
ATOM 697 C C . LYS A 1 84 ? 11.969 -4.113 -2.832 1.00 94.25 84 LYS A C 1
ATOM 699 O O . LYS A 1 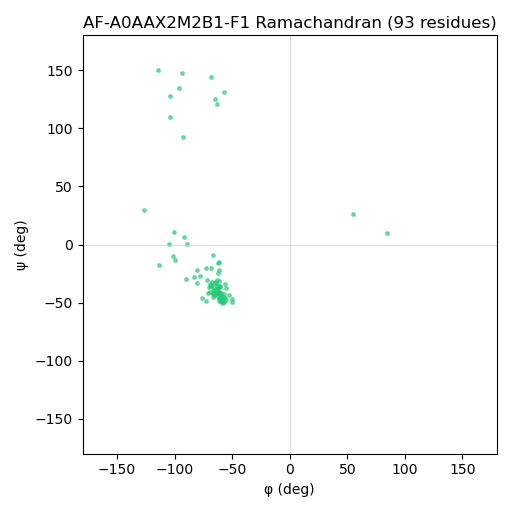84 ? 13.069 -4.135 -3.379 1.00 94.25 84 LYS A O 1
ATOM 704 N N . THR A 1 85 ? 11.233 -5.213 -2.677 1.00 92.75 85 THR A N 1
ATOM 705 C CA . THR A 1 85 ? 11.697 -6.549 -3.078 1.00 92.75 85 THR A CA 1
ATOM 706 C C . THR A 1 85 ? 11.533 -6.803 -4.574 1.00 92.75 85 THR A C 1
ATOM 708 O O . THR A 1 85 ? 12.340 -7.520 -5.162 1.00 92.75 85 THR A O 1
ATOM 711 N N . LYS A 1 86 ? 10.495 -6.242 -5.200 1.00 91.62 86 LYS A N 1
ATOM 712 C CA . LYS A 1 86 ? 10.105 -6.564 -6.581 1.00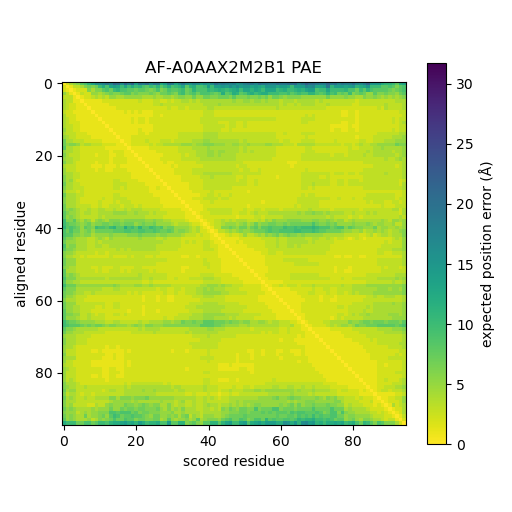 91.62 86 LYS A CA 1
ATOM 713 C C . LYS A 1 86 ? 9.981 -5.328 -7.476 1.00 91.62 86 LYS A C 1
ATOM 715 O O . LYS A 1 86 ? 9.217 -5.345 -8.438 1.00 91.62 86 LYS A O 1
ATOM 720 N N . TRP A 1 87 ? 10.754 -4.274 -7.201 1.00 91.19 87 TRP A N 1
ATOM 721 C CA . TRP A 1 87 ? 10.677 -3.003 -7.933 1.00 91.19 87 TRP A CA 1
ATOM 722 C C . TRP A 1 87 ? 10.728 -3.170 -9.451 1.00 91.19 87 TRP A C 1
ATOM 724 O O . TRP A 1 87 ? 9.851 -2.680 -10.147 1.00 91.19 87 TRP A O 1
ATOM 734 N N . SER A 1 88 ? 11.690 -3.935 -9.971 1.00 86.94 88 SER A N 1
ATOM 735 C CA . SER A 1 88 ? 11.844 -4.166 -11.415 1.00 86.94 88 SER A CA 1
ATOM 736 C C . SER A 1 88 ? 10.637 -4.849 -12.069 1.00 86.94 88 SER A C 1
ATOM 738 O O . SER A 1 88 ? 10.446 -4.732 -13.275 1.00 86.94 88 SER A O 1
ATOM 740 N N . SER A 1 89 ? 9.816 -5.558 -11.288 1.00 86.31 89 SER A N 1
ATOM 741 C CA . SER A 1 89 ? 8.579 -6.183 -11.768 1.00 86.31 89 SER A CA 1
ATOM 742 C C . SER A 1 89 ? 7.407 -5.200 -11.798 1.00 86.31 89 SER A C 1
ATOM 744 O O . SER A 1 89 ? 6.502 -5.357 -12.616 1.00 86.31 89 SER A O 1
ATOM 746 N N . PHE A 1 90 ? 7.422 -4.184 -10.929 1.00 86.25 90 PHE A N 1
ATOM 747 C CA . PHE A 1 90 ? 6.284 -3.292 -10.701 1.00 86.25 90 PHE A CA 1
ATOM 748 C C . PHE A 1 90 ? 6.498 -1.844 -11.139 1.00 86.25 90 PHE A C 1
ATOM 750 O O . PHE A 1 90 ? 5.508 -1.158 -11.337 1.00 86.25 90 PHE A O 1
ATOM 757 N N . SER A 1 91 ? 7.728 -1.377 -11.357 1.00 82.44 91 SER A N 1
ATOM 758 C CA . SER A 1 91 ? 8.022 0.019 -11.725 1.00 82.44 91 SER A CA 1
ATOM 759 C C . SER A 1 91 ? 7.212 0.485 -12.939 1.00 82.44 91 SER A C 1
ATOM 761 O O . SER A 1 91 ? 6.578 1.533 -12.905 1.00 82.44 91 SER A O 1
ATOM 763 N N . SER A 1 92 ? 7.118 -0.371 -13.960 1.00 83.25 92 SER A N 1
ATOM 764 C CA . SER A 1 92 ? 6.311 -0.145 -15.170 1.00 83.25 92 SER A CA 1
ATOM 765 C C . SER A 1 92 ? 4.789 -0.112 -14.956 1.00 83.25 92 SER A C 1
ATOM 767 O O . SER A 1 92 ? 4.064 0.199 -15.894 1.00 83.25 92 SER A O 1
ATOM 769 N N . CYS A 1 93 ? 4.289 -0.460 -13.766 1.00 82.25 93 CYS A N 1
ATOM 770 C CA . CYS A 1 93 ? 2.869 -0.332 -13.414 1.00 82.25 93 CYS A CA 1
ATOM 771 C C . CYS A 1 93 ? 2.499 1.093 -13.011 1.00 82.25 93 CYS A C 1
ATOM 773 O O . CYS A 1 93 ? 1.320 1.426 -13.021 1.00 82.25 93 CYS A O 1
ATOM 775 N N . PHE A 1 94 ? 3.491 1.884 -12.601 1.00 78.56 94 PHE A N 1
ATOM 776 C CA . PHE A 1 94 ? 3.301 3.214 -12.031 1.00 78.56 94 PHE A CA 1
ATOM 777 C C . PHE A 1 94 ? 3.584 4.335 -13.049 1.00 78.56 94 PHE A C 1
ATOM 779 O O . PHE A 1 94 ? 3.248 5.480 -12.769 1.00 78.56 94 PHE A O 1
ATOM 786 N N . CYS A 1 95 ? 4.147 4.006 -14.221 1.00 63.88 95 CYS A N 1
ATOM 787 C CA . CYS A 1 95 ? 4.338 4.913 -15.363 1.00 63.88 95 CYS A CA 1
ATOM 788 C C . CYS A 1 95 ? 3.105 5.038 -16.262 1.00 63.88 95 CYS A C 1
ATOM 790 O O . CYS A 1 95 ? 2.435 4.005 -16.494 1.00 63.88 95 CYS A O 1
#

Sequence (95 aa):
MAIINFMYFLDLLSLMSEIKKEILIENQHELLKYLSHLGENEKFDSNKCFEALNNIDENYFICIGLINKEEQKEFCKNIFIILKTKWSSFSSCFC

pLDDT: mean 91.3, std 6.95, range [60.81, 97.25]

=== Feature glossary ===
Legend for the data blocks above and below:

— What the protein is —

The amino-acid sequence is the protein's primary structure: the linear order of residues from the N-terminus to the C-terminus, written in one-letter code. Everything else here — the 3D coordinates, the secondary structure, the domain annotations — is ultimately a consequence of this string.

Functional annotations link the protein to curated databases. InterPro entries identify conserved domains and families by matching the sequence against member-database signatures (Pfam, PROSITE, CDD, …). Gene Ontology (GO) terms describe molecular function, biological process, and cellular component in a controlled vocabulary. CATH places the structure in a hierarch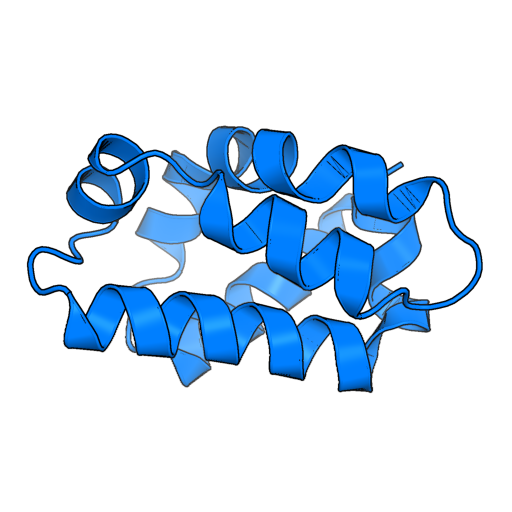ical fold classification (Class/Architecture/Topology/Homologous-superfamily). The organism is the source species.

— Where its atoms are —

Atomic coordinates in PDBx/mmCIF format — the same representation the Protein Data Bank distributes. Each line of the _atom_site loop places one backbone atom in Cartesian space (units: ångströms, origin: arbitrary).

The six renders are orthographic views along the three Cartesian axes in both directions. Representation (cartoon, sticks, or surface) and color scheme (sequence-rainbow or by-chain) vary across proteins so the training set covers all the common visualization conventions.

— Local backbone conformation —

Eight-state secondary structure (DSSP): H is the canonical α-helix, G the tighter 3₁₀-helix, I the wider π-helix; E/B are β-structure, T and S are turns and bends, and '-' is everything else. DSSP derives these from the pattern of main-chain N–H···O=C hydrogen bonds, not from the sequence.

Three-state secondary structure (P-SEA) collapses the eight DSSP classes into helix (a), strand (b), and coil (c). P-SEA assigns these from Cα geometry alone — distances and angles — without requiring backbone oxygens, so it works on any Cα trace.

φ (phi) an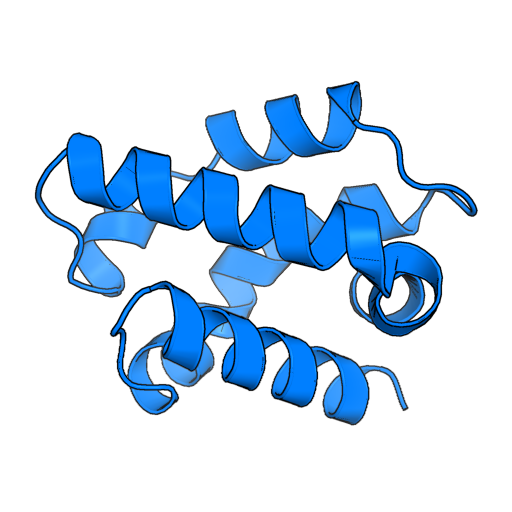d ψ (psi) are the two rotatable backbone dihedrals per residue: φ is the C(i-1)–N–Cα–C torsion, ψ is the N–Cα–C–N(i+1) torsion, both in degrees on (−180°, 180°]. α-helical residues cluster near (−60°, −45°); β-strand residues near (−120°, +130°). A Ramachandran plot is simply a scatter of (φ, ψ) for 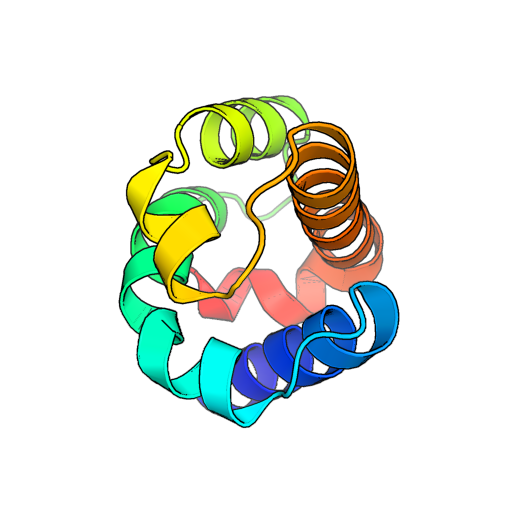every residue.

— Global shap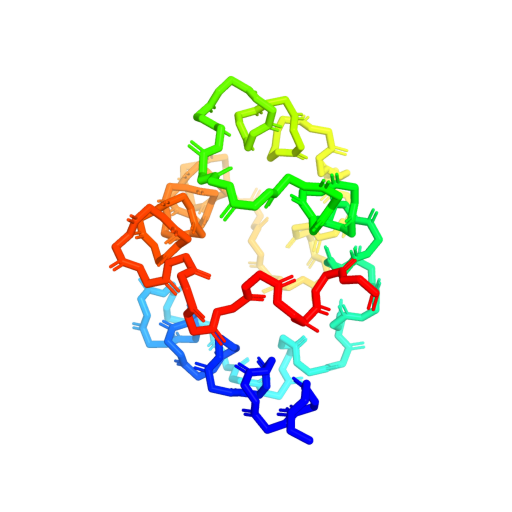e and packing —

The geometric summary reports three shape descriptors. Rg (radius of gyration) measures how spread out the Cα atoms are about their centre of mass; compact globular proteins have small Rg, elongated or unfolded ones large. Cα contacts (<8 Å, |i−j|>4) count long-range residue pairs in spatial proximity — high for tightly packed folds, near zero for rods or random coil. The bounding-box extents give the protein's footprint along x, y, z in Å.

SASA measures how much of the protein is reachable by solvent. It is computed by rolling a water-sized probe over the atomic surface and summing the exposed area (Å²). Per-residue SASA distinguishes core (buried, low SASA) from surface (exposed, high SASA) residues; total SASA is a whole-molecule size measure.

Plot images: a contact map (which residues are close in 3D, as an N×N binary image), a Ramachandran scatter (backbone torsion angles, revealing secondary-structure composition at a glance), and — for AlphaFold structures — a PAE heatmap (pairwise prediction confidence).

— Structural neighborhood —

A 3Di character summarizes, for each residue, the relative orientation of the Cα frame of its nearest spatial neighbor. Because it encodes fold topology rather than chemistry, 3Di alignments detect remote structural similarity that sequence alignment misses.

The Foldseek neighbor list gives the closest experimentally determined structures in the PDB, ranked by structural alignment. TM-score near 1 means near-identical fold; near 0.3 means only rough topology match. This is how one finds what a novel AlphaFold prediction most resembles in the solved-structure universe.

— Confidence and disorder —

For AlphaFold models, the B-factor field carries pLDDT — the model's own estimate of local accuracy on a 0–100 scale. Regions with pLDDT<50 should be treated as essentially unmodeled; they often correspond to intrinsically disordered segments.

Crystallographic B-factors measure how much each atom's electron density is smeared out, in Å². They rise in mobile loops and surface residues and fall in the buried interior. In AlphaFold models this column is repurposed to hold pLDDT instead.

Predicted Aligned Error (PAE) is an AlphaFold confidence matrix: entry (i, j) is the expected error in the position of residue j, in ångströms, when the prediction is superimposed on the true structure at residue i. Low PAE within a block of residues means that block is internally rigid and well-predicted; high PAE between two blocks means their relative placement is uncertain even if each block individually is confident.